Protein AF-A0A952Z3I3-F1 (afdb_monomer_lite)

pLDDT: mean 93.22, std 8.47, range [54.16, 98.0]

Secondary structure (DSSP, 8-state):
--HHHHHHHHHHHHHHHHHHHHT--SSHHHHHH-HHHHHHHHHHHHHHH---

Radius of gyration: 13.34 Å; chains: 1; bounding box: 32×13×36 Å

Structure (mmCIF, N/CA/C/O backbone):
data_AF-A0A952Z3I3-F1
#
_entry.id   AF-A0A952Z3I3-F1
#
loop_
_atom_site.group_PDB
_atom_site.id
_atom_site.type_symbol
_atom_site.label_atom_id
_atom_site.label_alt_id
_atom_site.label_comp_id
_atom_site.label_asym_id
_atom_site.label_entity_id
_atom_site.label_seq_id
_atom_site.pdbx_PDB_ins_code
_atom_site.Cartn_x
_atom_site.Cartn_y
_atom_site.Cartn_z
_atom_site.occupancy
_atom_site.B_iso_or_equiv
_atom_site.auth_seq_id
_atom_site.auth_comp_id
_atom_site.auth_asym_id
_atom_site.auth_atom_id
_atom_site.pdbx_PDB_model_num
ATOM 1 N N . MET A 1 1 ? 16.168 4.884 -22.320 1.00 62.75 1 MET A N 1
ATOM 2 C CA . MET A 1 1 ? 15.592 4.140 -21.179 1.00 62.75 1 MET A CA 1
ATOM 3 C C . MET A 1 1 ? 15.239 2.756 -21.674 1.00 62.75 1 MET A C 1
ATOM 5 O O . MET A 1 1 ? 14.694 2.653 -22.766 1.00 62.75 1 MET A O 1
ATOM 9 N N . ASP A 1 2 ? 15.618 1.725 -20.928 1.00 90.31 2 ASP A N 1
ATOM 10 C CA . ASP A 1 2 ? 15.354 0.331 -21.284 1.00 90.31 2 ASP A CA 1
ATOM 11 C C . ASP A 1 2 ? 13.848 0.035 -21.158 1.00 90.31 2 ASP A C 1
ATOM 13 O O . ASP A 1 2 ? 13.226 0.358 -20.141 1.00 90.31 2 ASP A O 1
ATOM 17 N N . THR A 1 3 ? 13.243 -0.533 -22.201 1.00 89.75 3 THR A N 1
ATOM 18 C CA . THR A 1 3 ? 11.812 -0.872 -22.237 1.00 89.75 3 THR A CA 1
ATOM 19 C C . THR A 1 3 ? 11.420 -1.864 -21.146 1.00 89.75 3 THR A C 1
ATOM 21 O O . THR A 1 3 ? 10.283 -1.830 -20.678 1.00 89.75 3 THR A O 1
ATOM 24 N N . VAL A 1 4 ? 12.355 -2.714 -20.710 1.00 91.69 4 VAL A N 1
ATOM 25 C CA . VAL A 1 4 ? 12.139 -3.668 -19.614 1.00 91.69 4 VAL A CA 1
ATOM 26 C C . VAL A 1 4 ? 11.970 -2.926 -18.291 1.00 91.69 4 VAL A C 1
ATOM 28 O O . VAL A 1 4 ? 10.979 -3.130 -17.595 1.00 91.69 4 VAL A O 1
ATOM 31 N N . VAL A 1 5 ? 12.865 -1.979 -17.998 1.00 91.00 5 VAL A N 1
ATOM 32 C CA . VAL A 1 5 ? 12.801 -1.155 -16.779 1.00 91.00 5 VAL A CA 1
ATOM 33 C C . VAL A 1 5 ? 11.511 -0.332 -16.742 1.00 91.00 5 VAL A C 1
ATOM 35 O O . VAL A 1 5 ? 10.880 -0.204 -15.694 1.00 91.00 5 VAL A O 1
ATOM 38 N N . LEU A 1 6 ? 11.075 0.204 -17.886 1.00 91.94 6 LEU A N 1
ATOM 39 C CA . LEU A 1 6 ? 9.795 0.908 -17.972 1.00 91.94 6 LEU A CA 1
ATOM 40 C C . LEU A 1 6 ? 8.610 -0.021 -17.660 1.00 91.94 6 LEU A C 1
ATOM 42 O O . LEU A 1 6 ? 7.721 0.362 -16.901 1.00 91.94 6 LEU A O 1
ATOM 46 N N . ALA A 1 7 ? 8.597 -1.237 -18.211 1.00 94.50 7 ALA A N 1
ATOM 47 C CA . ALA A 1 7 ? 7.536 -2.209 -17.958 1.00 94.50 7 ALA A CA 1
ATOM 48 C C . ALA A 1 7 ? 7.473 -2.629 -16.479 1.00 94.50 7 ALA A C 1
ATOM 50 O O . ALA A 1 7 ? 6.388 -2.692 -15.902 1.00 94.50 7 ALA A O 1
ATOM 51 N N . GLU A 1 8 ? 8.621 -2.848 -15.836 1.00 92.94 8 GLU A N 1
ATOM 52 C CA . GLU A 1 8 ? 8.703 -3.177 -14.407 1.00 92.94 8 GLU A CA 1
ATOM 53 C C . GLU A 1 8 ? 8.190 -2.046 -13.512 1.00 92.94 8 GLU A C 1
ATOM 55 O O . GLU A 1 8 ? 7.492 -2.294 -12.518 1.00 92.94 8 GLU A O 1
ATOM 60 N N . LYS A 1 9 ? 8.498 -0.797 -13.877 1.00 91.06 9 LYS A N 1
ATOM 61 C CA . LYS A 1 9 ? 7.979 0.385 -13.185 1.00 91.06 9 LYS A CA 1
ATOM 62 C C . LYS A 1 9 ? 6.464 0.487 -13.344 1.00 91.06 9 LYS A C 1
ATOM 64 O O . LYS A 1 9 ? 5.751 0.559 -12.346 1.00 91.06 9 LYS A O 1
ATOM 69 N N . LEU A 1 10 ? 5.946 0.388 -14.566 1.00 94.69 10 LEU A N 1
ATOM 70 C CA . LEU A 1 10 ? 4.500 0.422 -14.815 1.00 94.69 10 LEU A CA 1
ATOM 71 C C . LEU A 1 10 ? 3.755 -0.692 -14.070 1.00 94.69 10 LEU A C 1
ATOM 73 O O . LEU A 1 10 ? 2.706 -0.449 -13.474 1.00 94.69 10 LEU A O 1
ATOM 77 N N . GLU A 1 11 ? 4.313 -1.899 -14.036 1.00 95.62 11 GLU A N 1
ATOM 78 C CA . GLU A 1 11 ? 3.721 -3.013 -13.301 1.00 95.62 11 GLU A CA 1
ATOM 79 C C . GLU A 1 11 ? 3.749 -2.776 -11.783 1.00 95.62 11 GLU A C 1
ATOM 81 O O . GLU A 1 11 ? 2.779 -3.061 -11.077 1.00 95.62 11 GLU A O 1
ATOM 86 N N . SER A 1 12 ? 4.825 -2.190 -11.260 1.00 94.25 12 SER A N 1
ATOM 87 C CA . SER A 1 12 ? 4.894 -1.794 -9.852 1.00 94.25 12 SER A CA 1
ATOM 88 C C . SER A 1 12 ? 3.854 -0.724 -9.508 1.00 94.25 12 SER A C 1
ATOM 90 O O . SER A 1 12 ? 3.213 -0.824 -8.457 1.00 94.25 12 SER A O 1
ATOM 92 N N . LEU A 1 13 ? 3.628 0.249 -10.397 1.00 95.88 13 LEU A N 1
ATOM 93 C CA . LEU A 1 13 ? 2.634 1.308 -10.209 1.00 95.88 13 LEU A CA 1
ATOM 94 C C . LEU A 1 13 ? 1.233 0.711 -10.195 1.00 95.88 13 LEU A C 1
ATOM 96 O O . LEU A 1 13 ? 0.452 0.965 -9.276 1.00 95.88 13 LEU A O 1
ATOM 100 N N . ARG A 1 14 ? 0.949 -0.169 -11.157 1.00 96.31 14 ARG A N 1
ATOM 101 C CA . ARG A 1 14 ? -0.316 -0.900 -11.245 1.00 96.31 14 ARG A CA 1
ATOM 102 C C . ARG A 1 14 ? -0.611 -1.679 -9.963 1.00 96.31 14 ARG A C 1
ATOM 104 O O . ARG A 1 14 ? -1.739 -1.644 -9.474 1.00 96.31 14 ARG A O 1
ATOM 111 N N . ARG A 1 15 ? 0.389 -2.355 -9.384 1.00 96.25 15 ARG A N 1
ATOM 112 C CA . ARG A 1 15 ? 0.235 -3.063 -8.100 1.00 96.25 15 ARG A CA 1
ATOM 113 C C . ARG A 1 15 ? -0.073 -2.120 -6.938 1.00 96.25 15 ARG A C 1
ATOM 115 O O . ARG A 1 15 ? -0.915 -2.465 -6.110 1.00 96.25 15 ARG A O 1
ATOM 122 N N . CYS A 1 16 ? 0.584 -0.961 -6.871 1.00 96.88 16 CYS A N 1
ATOM 123 C CA . CYS A 1 16 ? 0.326 0.032 -5.824 1.00 96.88 16 CYS A CA 1
ATOM 124 C C . CYS A 1 16 ? -1.106 0.572 -5.919 1.00 96.88 16 CYS A C 1
ATOM 126 O O . CYS A 1 16 ? -1.823 0.555 -4.920 1.00 96.88 16 CYS A O 1
ATOM 128 N N . ILE A 1 17 ? -1.549 0.960 -7.121 1.00 96.56 17 ILE A N 1
ATOM 129 C CA . ILE A 1 17 ? -2.915 1.452 -7.369 1.00 96.56 17 ILE A CA 1
ATOM 130 C C . ILE A 1 17 ? -3.946 0.396 -6.976 1.00 96.56 17 ILE A C 1
ATOM 132 O O . ILE A 1 17 ? -4.836 0.682 -6.179 1.00 96.56 17 ILE A O 1
ATOM 136 N N . ARG A 1 18 ? -3.778 -0.846 -7.442 1.00 97.94 18 ARG A N 1
ATOM 137 C CA . ARG A 1 18 ? -4.707 -1.934 -7.115 1.00 97.94 18 ARG A CA 1
ATOM 138 C C . ARG A 1 18 ? -4.834 -2.150 -5.607 1.00 97.94 18 ARG A C 1
ATOM 140 O O . ARG A 1 18 ? -5.934 -2.324 -5.101 1.00 97.94 18 ARG A O 1
ATOM 147 N N . ARG A 1 19 ? -3.723 -2.092 -4.864 1.00 97.12 19 ARG A N 1
ATOM 148 C CA . ARG A 1 19 ? -3.761 -2.217 -3.400 1.00 97.12 19 ARG A CA 1
ATOM 149 C C . ARG A 1 19 ? -4.479 -1.062 -2.716 1.00 97.12 19 ARG A C 1
ATOM 151 O O . ARG A 1 19 ? -5.173 -1.306 -1.736 1.00 97.12 19 ARG A O 1
ATOM 158 N N . ILE A 1 20 ? -4.317 0.163 -3.212 1.00 97.00 20 ILE A N 1
ATOM 159 C CA . ILE A 1 20 ? -5.049 1.330 -2.702 1.00 97.00 20 ILE A CA 1
ATOM 160 C C . ILE A 1 20 ? -6.550 1.139 -2.926 1.00 97.00 20 ILE A C 1
ATOM 162 O O . ILE A 1 20 ? -7.330 1.383 -2.013 1.00 97.00 20 ILE A O 1
ATOM 166 N N . GLU A 1 21 ? -6.955 0.672 -4.107 1.00 97.19 21 GLU A N 1
ATOM 167 C CA . GLU A 1 21 ? -8.361 0.412 -4.433 1.00 97.19 21 GLU A CA 1
ATOM 168 C C . GLU A 1 21 ? -8.958 -0.704 -3.569 1.00 97.19 21 GLU A C 1
ATOM 170 O O . GLU A 1 21 ? -10.004 -0.494 -2.956 1.00 97.19 21 GLU A O 1
ATOM 175 N N . ASP A 1 22 ? -8.263 -1.839 -3.448 1.00 97.38 22 ASP A N 1
ATOM 176 C CA . ASP A 1 22 ? -8.694 -3.001 -2.655 1.00 97.38 22 ASP A CA 1
ATOM 177 C C . ASP A 1 22 ? -8.814 -2.676 -1.156 1.00 97.38 22 ASP A C 1
ATOM 179 O O . ASP A 1 22 ? -9.605 -3.285 -0.434 1.00 97.38 22 ASP A 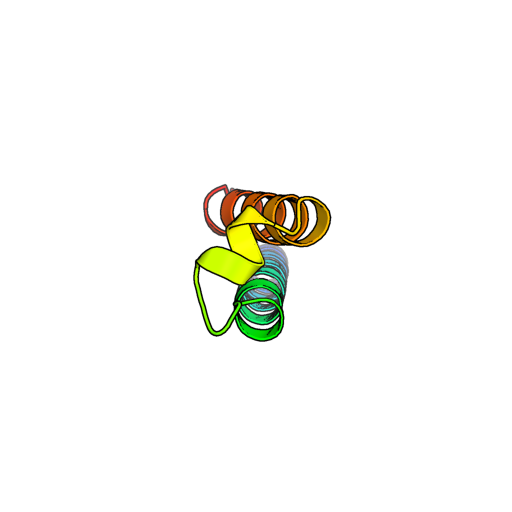O 1
ATOM 183 N N . LYS A 1 23 ? -8.006 -1.731 -0.666 1.00 96.25 23 LYS A N 1
ATOM 184 C CA . LYS A 1 23 ? -7.966 -1.313 0.742 1.00 96.25 23 LYS A CA 1
ATOM 185 C C . LYS A 1 23 ? -8.660 0.019 0.989 1.00 96.25 23 LYS A C 1
ATOM 187 O O . LYS A 1 23 ? -8.614 0.526 2.104 1.00 96.25 23 LYS A O 1
ATOM 192 N N . LYS A 1 24 ? -9.331 0.594 -0.007 1.00 95.50 24 LYS A N 1
ATOM 193 C CA . LYS A 1 24 ? -10.064 1.846 0.167 1.00 95.50 24 LYS A CA 1
ATOM 194 C C . LYS A 1 24 ? -11.269 1.607 1.086 1.00 95.50 24 LYS A C 1
ATOM 196 O O . LYS A 1 24 ? -12.181 0.870 0.706 1.00 95.50 24 LYS A O 1
ATOM 201 N N . PRO A 1 25 ? -11.331 2.236 2.271 1.00 94.38 25 PRO A N 1
ATOM 202 C CA . PRO A 1 25 ? -12.471 2.069 3.155 1.00 94.38 25 PRO A CA 1
ATOM 203 C C . PRO A 1 25 ? -13.700 2.780 2.589 1.00 94.38 25 PRO A C 1
ATOM 205 O O . PRO A 1 25 ? -13.604 3.858 2.004 1.00 94.38 25 PRO A O 1
ATOM 208 N N . VAL A 1 26 ? -14.879 2.203 2.830 1.00 93.31 26 VAL A N 1
ATOM 209 C CA . VAL A 1 26 ? -16.169 2.779 2.403 1.00 93.31 26 VAL A CA 1
ATOM 210 C C . VAL A 1 26 ? -16.467 4.099 3.128 1.00 93.31 26 VAL A 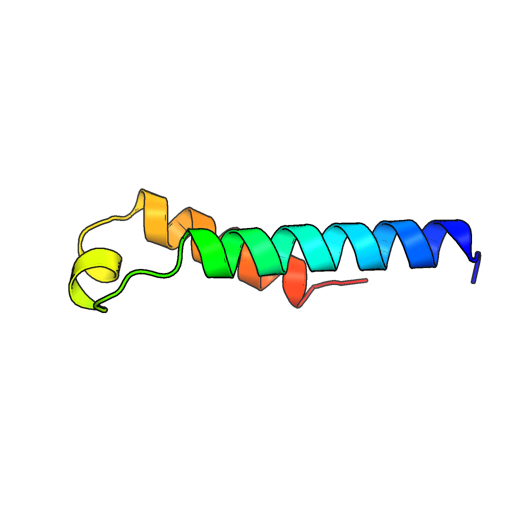C 1
ATOM 212 O O . VAL A 1 26 ? -17.086 4.999 2.567 1.00 93.31 26 VAL A O 1
ATOM 215 N N . HIS A 1 27 ? -15.990 4.237 4.369 1.00 96.06 27 HIS A N 1
ATOM 216 C CA . HIS A 1 27 ? -16.180 5.432 5.186 1.00 96.06 27 HIS A CA 1
ATOM 217 C C . HIS A 1 27 ? -14.878 5.858 5.852 1.00 96.06 27 HIS A C 1
ATOM 219 O O . HIS A 1 27 ? -14.138 5.031 6.381 1.00 96.06 27 HIS A O 1
ATOM 225 N N . VAL A 1 28 ? -14.657 7.171 5.915 1.00 94.88 28 VAL A N 1
ATOM 226 C CA . VAL A 1 28 ? -13.465 7.765 6.537 1.00 94.88 28 VAL A CA 1
ATOM 227 C C . VAL A 1 28 ? -13.297 7.377 8.011 1.00 94.88 28 VAL A C 1
ATOM 229 O O . VAL A 1 28 ? -12.176 7.297 8.498 1.00 94.88 28 VAL A O 1
ATOM 232 N N . ASN A 1 29 ? -14.386 7.091 8.730 1.00 97.19 29 ASN A N 1
ATOM 233 C CA . ASN A 1 29 ? -14.304 6.687 10.135 1.00 97.19 29 ASN A CA 1
ATOM 234 C C . ASN A 1 29 ? -13.617 5.326 10.311 1.00 97.19 29 ASN A C 1
ATOM 236 O O . ASN A 1 29 ? -12.856 5.176 11.260 1.00 97.19 29 ASN A O 1
ATOM 240 N N . HIS A 1 30 ? -13.805 4.390 9.372 1.00 95.25 30 HIS A N 1
ATOM 241 C CA . HIS A 1 30 ? -13.079 3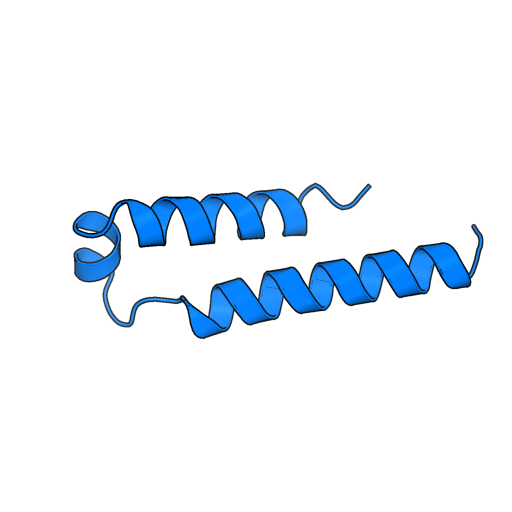.118 9.385 1.00 95.25 30 HIS A CA 1
ATOM 242 C C . HIS A 1 30 ? -11.579 3.342 9.210 1.00 95.25 30 HIS A C 1
ATOM 244 O O . HIS A 1 30 ? -10.789 2.740 9.921 1.00 95.25 30 HIS A O 1
ATOM 250 N N . LEU A 1 31 ? -11.192 4.274 8.332 1.00 96.25 31 LEU A N 1
ATOM 251 C CA . LEU A 1 31 ? -9.787 4.635 8.172 1.00 96.2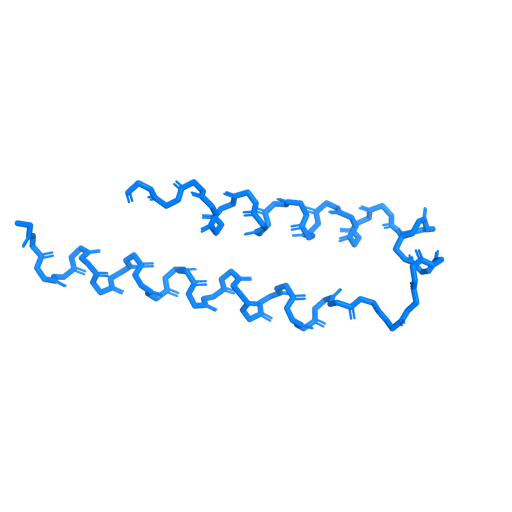5 31 LEU A CA 1
ATOM 252 C C . LEU A 1 31 ? -9.202 5.190 9.471 1.00 96.25 31 LEU A C 1
ATOM 254 O O . LEU A 1 31 ? -8.145 4.760 9.900 1.00 96.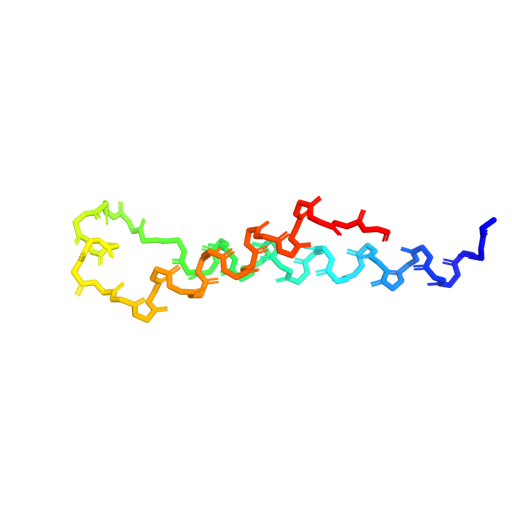25 31 LEU A O 1
ATOM 258 N N . LYS A 1 32 ? -9.906 6.126 10.118 1.00 97.12 32 LYS A N 1
ATOM 259 C CA . LYS A 1 32 ? -9.437 6.781 11.350 1.00 97.12 32 LYS A CA 1
ATOM 260 C C . LYS A 1 32 ? -9.236 5.813 12.516 1.00 97.12 32 LYS A C 1
ATOM 262 O O . LYS A 1 32 ? -8.421 6.092 13.387 1.00 97.12 32 LYS A O 1
ATOM 267 N N . GLN A 1 33 ? -10.009 4.732 12.557 1.00 97.31 33 GLN A N 1
ATOM 268 C CA . GLN A 1 33 ? -9.996 3.757 13.650 1.00 97.31 33 GLN A CA 1
ATOM 269 C C . GLN A 1 33 ? -9.036 2.585 13.403 1.00 97.31 33 GLN A C 1
ATOM 271 O O . GLN A 1 33 ? -8.779 1.824 14.330 1.00 97.31 33 GLN A O 1
ATOM 276 N N . ASP A 1 34 ? -8.498 2.455 12.190 1.00 97.50 34 ASP A N 1
ATOM 277 C CA . ASP A 1 34 ? -7.650 1.339 11.773 1.00 97.50 34 ASP A CA 1
ATOM 278 C C . ASP A 1 34 ? -6.271 1.861 11.333 1.00 97.50 34 ASP A C 1
ATOM 280 O O . ASP A 1 34 ? -6.109 2.419 10.245 1.00 97.50 34 ASP A O 1
ATOM 284 N N . ILE A 1 35 ? -5.281 1.739 12.224 1.00 97.00 35 ILE A N 1
ATOM 285 C CA . ILE A 1 35 ? -3.907 2.219 11.994 1.00 97.00 35 ILE A CA 1
ATOM 286 C C . ILE A 1 35 ? -3.209 1.377 10.920 1.00 97.00 35 ILE A C 1
ATOM 288 O O . ILE A 1 35 ? -2.539 1.934 10.053 1.00 97.00 35 ILE A O 1
ATOM 292 N N . ASP A 1 36 ? -3.425 0.061 10.909 1.00 97.19 36 ASP A N 1
ATOM 293 C CA . ASP A 1 36 ? -2.833 -0.823 9.902 1.00 97.19 36 ASP A CA 1
ATOM 294 C C . ASP A 1 36 ? -3.329 -0.453 8.498 1.00 97.19 36 ASP A C 1
ATOM 296 O O . ASP A 1 36 ? -2.562 -0.416 7.529 1.00 97.19 36 ASP A O 1
ATOM 300 N N . LEU A 1 37 ? -4.616 -0.120 8.374 1.00 96.94 37 LEU A N 1
ATOM 301 C CA . LEU A 1 37 ? -5.189 0.352 7.120 1.00 96.94 37 LEU A CA 1
ATOM 302 C C . LEU A 1 37 ? -4.586 1.687 6.671 1.00 96.94 37 LEU A C 1
ATOM 304 O O . LEU A 1 37 ? -4.317 1.862 5.478 1.00 96.94 37 LEU A O 1
ATOM 308 N N . GLN A 1 38 ? -4.361 2.615 7.605 1.00 98.00 38 GLN A N 1
ATOM 309 C CA . GLN A 1 38 ? -3.695 3.888 7.319 1.00 98.00 38 GLN A CA 1
ATOM 310 C C . GLN A 1 38 ? -2.284 3.657 6.778 1.00 98.00 38 GLN A C 1
ATOM 312 O O . GLN A 1 38 ? -1.957 4.184 5.712 1.00 98.00 38 GLN A O 1
ATOM 317 N N . ASP A 1 39 ? -1.491 2.816 7.436 1.00 97.75 39 ASP A N 1
ATOM 318 C CA . ASP A 1 39 ? -0.116 2.521 7.028 1.00 97.75 39 ASP A CA 1
ATOM 319 C C . ASP A 1 39 ? -0.057 1.862 5.649 1.00 97.75 39 ASP A C 1
ATOM 321 O O . ASP A 1 39 ? 0.755 2.243 4.798 1.00 97.75 39 ASP A O 1
ATOM 325 N N . ILE A 1 40 ? -0.964 0.920 5.373 1.00 96.62 40 ILE A N 1
ATOM 326 C CA . ILE A 1 40 ? -1.071 0.295 4.052 1.00 96.62 40 ILE A CA 1
ATOM 327 C C . ILE A 1 40 ? -1.349 1.351 2.977 1.00 96.62 40 ILE A C 1
ATOM 329 O O . ILE A 1 40 ? -0.686 1.346 1.933 1.00 96.62 40 ILE A O 1
ATOM 333 N N . LEU A 1 41 ? -2.314 2.247 3.194 1.00 97.25 41 LEU A N 1
ATOM 334 C CA . LEU A 1 41 ? -2.658 3.267 2.204 1.00 97.25 41 LEU A CA 1
ATOM 335 C C . LEU A 1 41 ? -1.524 4.278 2.018 1.00 97.25 41 LEU A C 1
ATOM 337 O O . LEU A 1 41 ? -1.140 4.536 0.877 1.00 97.25 41 LEU A O 1
ATOM 341 N N . VAL A 1 42 ? -0.939 4.793 3.102 1.00 96.75 42 VAL A N 1
ATOM 342 C CA . VAL A 1 42 ? 0.178 5.753 3.057 1.00 96.75 42 VAL A CA 1
ATOM 343 C C . VAL A 1 42 ? 1.379 5.163 2.323 1.00 96.75 42 VAL A C 1
ATOM 345 O O . VAL A 1 42 ? 1.943 5.820 1.444 1.00 96.75 42 VAL A O 1
ATOM 348 N N . LEU A 1 43 ? 1.743 3.911 2.611 1.00 96.38 43 LEU A N 1
ATOM 349 C CA . LEU A 1 43 ? 2.873 3.244 1.966 1.00 96.38 43 LEU A CA 1
ATOM 350 C C . LEU A 1 43 ? 2.669 3.094 0.455 1.00 96.38 43 LEU A C 1
ATOM 352 O O . LEU A 1 43 ? 3.579 3.377 -0.326 1.00 96.38 43 LEU A O 1
ATOM 356 N N . ASN A 1 44 ? 1.492 2.634 0.023 1.00 96.25 44 ASN A N 1
ATOM 357 C CA . ASN A 1 44 ? 1.231 2.418 -1.402 1.00 96.25 44 AS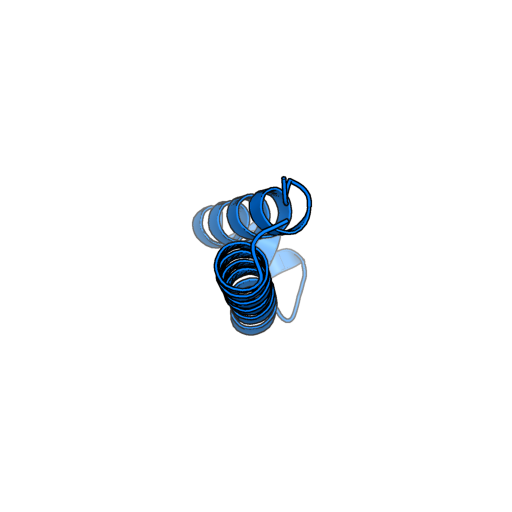N A CA 1
ATOM 358 C C . ASN A 1 44 ? 1.034 3.742 -2.154 1.00 96.25 44 ASN A C 1
ATOM 360 O O . ASN A 1 44 ? 1.478 3.840 -3.295 1.00 96.25 44 ASN A O 1
ATOM 364 N N . LEU A 1 45 ? 0.445 4.766 -1.526 1.00 96.12 45 LEU A N 1
ATOM 365 C CA . LEU A 1 45 ? 0.353 6.114 -2.099 1.00 96.12 45 LEU A CA 1
ATOM 366 C C . LEU A 1 45 ? 1.738 6.731 -2.285 1.00 96.12 45 LEU A C 1
ATOM 368 O O . LEU A 1 45 ? 2.051 7.222 -3.365 1.00 96.12 45 LEU A O 1
ATOM 372 N N . THR A 1 46 ? 2.590 6.639 -1.263 1.00 96.06 46 THR A N 1
ATOM 373 C CA . THR A 1 46 ? 3.973 7.126 -1.325 1.00 96.06 46 THR A CA 1
ATOM 374 C C . THR A 1 46 ? 4.726 6.451 -2.467 1.00 96.06 46 THR A C 1
ATOM 376 O O . THR A 1 46 ? 5.284 7.138 -3.316 1.00 96.06 46 THR A O 1
ATOM 379 N N . ARG A 1 47 ? 4.657 5.117 -2.567 1.00 94.00 47 ARG A N 1
ATOM 380 C CA . ARG A 1 47 ? 5.285 4.361 -3.664 1.00 94.00 47 ARG A CA 1
ATOM 381 C C . ARG A 1 47 ? 4.721 4.711 -5.040 1.00 94.00 47 ARG A C 1
ATOM 383 O O . ARG A 1 47 ? 5.478 4.726 -5.997 1.00 94.00 47 ARG A O 1
ATOM 390 N N . ALA A 1 48 ? 3.420 4.983 -5.147 1.00 93.94 48 ALA A N 1
ATOM 391 C CA . ALA A 1 48 ? 2.778 5.356 -6.408 1.00 93.94 48 ALA A CA 1
ATOM 392 C C . ALA A 1 48 ? 3.187 6.754 -6.905 1.00 93.94 48 ALA A C 1
ATOM 394 O O . ALA A 1 48 ? 3.186 6.989 -8.110 1.00 93.94 48 ALA A O 1
ATOM 395 N N . VAL A 1 49 ? 3.535 7.673 -6.000 1.00 90.38 49 VAL A N 1
ATOM 396 C CA . VAL A 1 49 ? 3.953 9.043 -6.349 1.00 90.38 49 VAL A CA 1
ATOM 397 C C . VAL A 1 49 ? 5.471 9.159 -6.494 1.00 90.38 49 VAL A C 1
ATOM 399 O O . VAL A 1 49 ? 5.941 9.860 -7.381 1.00 90.38 49 VAL A O 1
ATOM 402 N N . GLN A 1 50 ? 6.243 8.444 -5.674 1.00 87.19 50 GLN A N 1
ATOM 403 C CA . GLN A 1 50 ? 7.710 8.404 -5.728 1.00 87.19 50 GLN A CA 1
ATOM 404 C C . GLN A 1 50 ? 8.259 7.563 -6.890 1.00 87.19 50 GLN A C 1
ATOM 406 O O . GLN A 1 50 ? 9.403 7.133 -6.817 1.00 87.19 50 GLN A O 1
ATOM 411 N N . PHE A 1 51 ? 7.471 7.274 -7.930 1.00 65.19 51 PHE A N 1
ATOM 412 C CA . PHE A 1 51 ? 7.954 6.541 -9.101 1.00 65.19 51 PHE A CA 1
ATOM 413 C C . PHE A 1 51 ? 9.130 7.283 -9.761 1.00 65.19 51 PHE A C 1
ATOM 415 O O . PHE A 1 51 ? 8.926 8.148 -10.609 1.00 65.19 51 PHE A O 1
ATOM 422 N N . GLU A 1 52 ? 10.354 6.945 -9.349 1.00 54.16 52 GLU A N 1
ATOM 423 C CA . GLU A 1 52 ? 11.610 7.241 -10.046 1.00 54.16 52 GLU A CA 1
ATOM 424 C C . GLU A 1 52 ? 11.722 6.387 -11.299 1.00 54.16 52 GLU A C 1
ATOM 426 O O . GLU A 1 52 ? 11.255 5.224 -11.294 1.00 54.16 52 GLU A O 1
#

Sequence (52 aa):
MDTVVLAEKLESLRRCIRRIEDKKPVHVNHLKQDIDLQDILVLNLTRAVQFE

Foldseek 3Di:
DDPVVVVVLVVLLVVLVVQLVVLPDPDVVVVVVDVVSVCSNVVSVCSNVPSD